Protein AF-A0A1J3FVR4-F1 (afdb_monomer_lite)

Sequence (76 aa):
ESRISIVILSKEYASSSWCLDELVEILKCKETIGQIVMTIFYEVDPSDVRKQTGDFGIAFNKTCARKTLTDEESQK

Structure (mmCIF, N/CA/C/O backbone):
data_AF-A0A1J3FVR4-F1
#
_entry.id   AF-A0A1J3FVR4-F1
#
loop_
_atom_site.group_PDB
_atom_site.id
_atom_site.type_symbol
_atom_site.label_atom_id
_atom_site.label_alt_id
_atom_site.label_comp_id
_atom_site.label_asym_id
_atom_site.label_entity_id
_atom_site.label_seq_id
_atom_site.pdbx_PDB_ins_code
_atom_site.Cartn_x
_atom_site.Cartn_y
_atom_site.Cartn_z
_atom_site.occupancy
_atom_site.B_iso_or_equiv
_atom_site.auth_seq_id
_atom_site.auth_comp_id
_atom_site.auth_asym_id
_atom_site.auth_atom_id
_atom_site.pdbx_PDB_model_num
ATOM 1 N N . GLU A 1 1 ? -6.646 7.611 19.263 1.00 70.81 1 GLU A N 1
ATOM 2 C CA . GLU A 1 1 ? -7.333 6.505 18.573 1.00 70.81 1 GLU A CA 1
ATOM 3 C C . GLU A 1 1 ? -8.219 7.040 17.465 1.00 70.81 1 GLU A C 1
ATOM 5 O O . GLU A 1 1 ? -9.075 7.884 17.723 1.00 70.81 1 GLU A O 1
ATOM 10 N N . SER A 1 2 ? -7.967 6.589 16.237 1.00 86.81 2 SER A N 1
ATOM 11 C CA . SER A 1 2 ? -8.708 6.989 15.038 1.00 86.81 2 SER A CA 1
ATOM 12 C C . SER A 1 2 ? -9.712 5.903 14.668 1.00 86.81 2 SER A C 1
ATOM 14 O O . SER A 1 2 ? -9.419 4.718 14.749 1.00 86.81 2 SER A O 1
ATOM 16 N N . ARG A 1 3 ? -10.910 6.289 14.222 1.00 93.56 3 ARG A N 1
ATOM 17 C CA . ARG A 1 3 ? -11.933 5.319 13.777 1.00 93.56 3 ARG A CA 1
ATOM 18 C C . ARG A 1 3 ? -11.705 4.830 12.345 1.00 93.56 3 ARG A C 1
ATOM 20 O O . ARG A 1 3 ? -12.167 3.751 11.980 1.00 93.56 3 ARG A O 1
ATOM 27 N N . ILE A 1 4 ? -11.031 5.646 11.535 1.00 96.62 4 ILE A N 1
ATOM 28 C CA . ILE A 1 4 ? -10.752 5.406 10.119 1.00 96.62 4 ILE A CA 1
ATOM 29 C C . ILE A 1 4 ? -9.312 5.849 9.841 1.00 96.62 4 ILE A C 1
ATOM 31 O O . ILE A 1 4 ? -8.935 6.949 10.239 1.00 96.62 4 ILE A O 1
ATOM 35 N N . SER A 1 5 ? -8.538 5.017 9.144 1.00 97.25 5 SER A N 1
ATOM 36 C CA . SER A 1 5 ? -7.249 5.390 8.547 1.00 97.25 5 SER A CA 1
ATOM 37 C C . SER A 1 5 ? -7.333 5.354 7.030 1.00 97.25 5 SER A C 1
ATOM 39 O O . SER A 1 5 ? -7.817 4.380 6.453 1.00 97.25 5 SER A O 1
ATOM 41 N N . ILE A 1 6 ? -6.810 6.397 6.391 1.00 97.75 6 ILE A N 1
ATOM 42 C CA . ILE A 1 6 ? -6.617 6.450 4.942 1.00 97.75 6 ILE A CA 1
ATOM 43 C C . ILE A 1 6 ? -5.116 6.358 4.683 1.00 97.75 6 ILE A C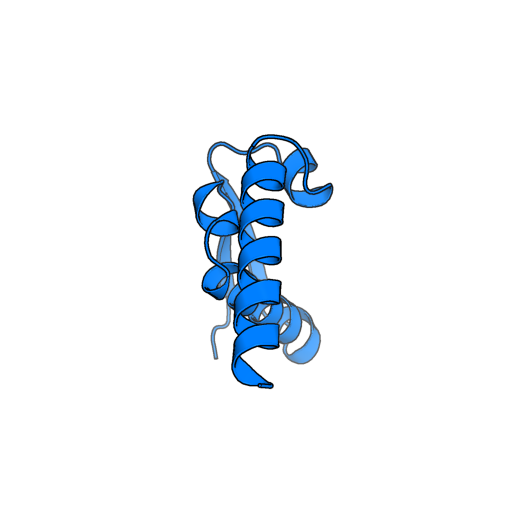 1
ATOM 45 O O . ILE A 1 6 ? -4.365 7.248 5.070 1.00 97.75 6 ILE A O 1
ATOM 49 N N . VAL A 1 7 ? -4.683 5.273 4.047 1.00 98.00 7 VAL A N 1
ATOM 50 C CA . VAL A 1 7 ? -3.276 5.013 3.731 1.00 98.00 7 VAL A CA 1
ATOM 51 C C . VAL A 1 7 ? -3.049 5.291 2.253 1.00 98.00 7 VAL A C 1
ATOM 53 O O . VAL A 1 7 ? -3.621 4.614 1.400 1.00 98.00 7 VAL A O 1
ATOM 56 N N . ILE A 1 8 ? -2.209 6.277 1.946 1.00 98.31 8 ILE A N 1
ATOM 57 C CA . ILE A 1 8 ? -1.818 6.603 0.572 1.00 98.31 8 ILE A CA 1
ATOM 58 C C . ILE A 1 8 ? -0.493 5.904 0.287 1.00 98.31 8 ILE A C 1
ATOM 60 O O . ILE A 1 8 ? 0.568 6.346 0.719 1.00 98.31 8 ILE A O 1
ATOM 64 N N . LEU A 1 9 ? -0.571 4.781 -0.415 1.00 98.44 9 LEU A N 1
ATOM 65 C CA . LEU A 1 9 ? 0.581 3.988 -0.809 1.00 98.44 9 LEU A CA 1
ATOM 66 C C . LEU A 1 9 ? 1.162 4.575 -2.093 1.00 98.44 9 LEU A C 1
ATOM 68 O O . LEU A 1 9 ? 0.490 4.609 -3.122 1.00 98.44 9 LEU A O 1
ATOM 72 N N . SER A 1 10 ? 2.411 5.023 -2.011 1.00 98.38 10 SER A N 1
ATOM 73 C CA . SER A 1 10 ? 3.208 5.530 -3.128 1.00 98.38 10 SER A CA 1
ATOM 74 C C . SER A 1 10 ? 4.656 5.051 -3.000 1.00 98.38 10 SER A C 1
ATOM 76 O O . SER A 1 10 ? 5.043 4.416 -2.011 1.00 98.38 10 SER A O 1
ATOM 78 N N . LYS A 1 11 ? 5.491 5.385 -3.982 1.00 97.94 11 LYS A N 1
ATOM 79 C CA . LYS A 1 11 ? 6.937 5.144 -3.921 1.00 97.94 11 LYS A CA 1
ATOM 80 C C . LYS A 1 11 ? 7.603 5.849 -2.727 1.00 97.94 11 LYS A C 1
ATOM 82 O O . LYS A 1 11 ? 8.493 5.288 -2.085 1.00 97.94 11 LYS A O 1
ATOM 87 N N . GLU A 1 12 ? 7.164 7.060 -2.399 1.00 97.94 12 GLU A N 1
ATOM 88 C CA . GLU A 1 12 ? 7.658 7.856 -1.270 1.00 97.94 12 GLU A CA 1
ATOM 89 C C . GLU A 1 12 ? 7.260 7.223 0.062 1.00 97.94 12 GLU A C 1
ATOM 91 O O . GLU A 1 12 ? 8.071 7.199 0.987 1.00 97.94 12 GLU A O 1
ATOM 96 N N . TYR A 1 13 ? 6.064 6.627 0.136 1.00 98.19 13 TYR A N 1
ATOM 97 C CA . TYR A 1 13 ? 5.633 5.869 1.310 1.00 98.19 13 TYR A CA 1
ATOM 98 C C . TYR A 1 13 ? 6.607 4.721 1.614 1.00 98.19 13 TYR A C 1
ATOM 100 O O . TYR A 1 13 ? 7.100 4.598 2.733 1.00 98.19 13 TYR A O 1
ATOM 108 N N . ALA A 1 14 ? 6.971 3.929 0.597 1.00 97.69 14 ALA A N 1
ATOM 109 C CA . ALA A 1 14 ? 7.962 2.854 0.725 1.00 97.69 14 ALA A CA 1
ATOM 110 C C . ALA A 1 14 ? 9.391 3.351 1.020 1.00 97.69 14 ALA A C 1
ATOM 112 O O . ALA A 1 14 ? 10.247 2.582 1.464 1.00 97.69 14 ALA A O 1
ATOM 113 N N . SER A 1 15 ? 9.669 4.633 0.774 1.00 97.12 15 SER A N 1
ATOM 114 C CA . SER A 1 15 ? 10.985 5.248 0.987 1.00 97.12 15 SER A CA 1
ATOM 115 C C . SER A 1 15 ? 11.216 5.725 2.430 1.00 97.12 15 SER A C 1
ATOM 117 O O . SER A 1 15 ? 12.327 6.155 2.757 1.00 97.12 15 SER A O 1
ATOM 119 N N . SER A 1 16 ? 10.189 5.651 3.283 1.00 96.56 16 SER A N 1
ATOM 120 C CA . SER A 1 16 ? 10.197 6.105 4.675 1.00 96.56 16 SER A CA 1
ATOM 121 C C . SER A 1 16 ? 9.975 4.930 5.626 1.00 96.56 16 SER A C 1
ATOM 123 O O . SER A 1 16 ? 8.899 4.336 5.654 1.00 96.56 16 SER A O 1
ATOM 125 N N . SER A 1 17 ? 10.979 4.607 6.448 1.00 95.19 17 SER A N 1
ATOM 126 C CA . SER A 1 17 ? 10.845 3.572 7.484 1.00 95.19 17 SER A CA 1
ATOM 127 C C . SER A 1 17 ? 9.735 3.912 8.474 1.00 95.19 17 SER A C 1
ATOM 129 O O . SER A 1 17 ? 8.978 3.031 8.861 1.00 95.19 17 SER A O 1
ATOM 131 N N . TRP A 1 18 ? 9.586 5.196 8.806 1.00 96.12 18 TRP A N 1
ATOM 132 C CA . TRP A 1 18 ? 8.533 5.675 9.693 1.00 96.12 18 TRP A CA 1
ATOM 133 C C . TRP A 1 18 ? 7.135 5.391 9.140 1.00 96.12 18 TRP A C 1
ATOM 135 O O . TRP A 1 18 ? 6.278 4.902 9.867 1.00 96.12 18 TRP A O 1
ATOM 145 N N . CYS A 1 19 ? 6.904 5.639 7.845 1.00 97.38 19 CYS A N 1
ATOM 146 C CA . CYS A 1 19 ? 5.613 5.341 7.220 1.00 97.38 19 CYS A CA 1
ATOM 147 C C . CYS A 1 19 ? 5.314 3.836 7.239 1.00 97.38 19 CYS A C 1
ATOM 149 O O . CYS A 1 19 ? 4.178 3.437 7.472 1.00 97.38 19 CYS A O 1
ATOM 151 N N . LEU A 1 20 ? 6.328 2.991 7.036 1.00 96.50 20 LEU A N 1
ATOM 15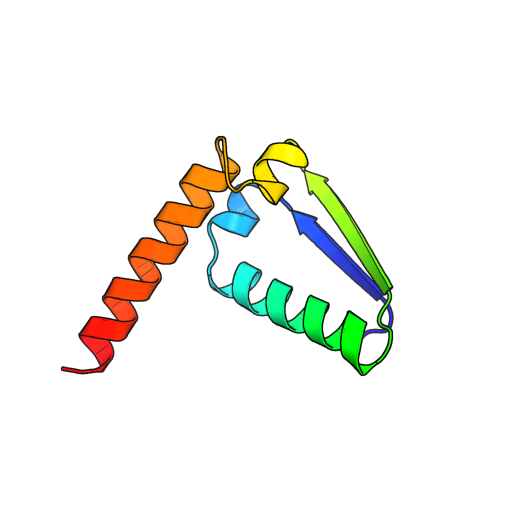2 C CA . LEU A 1 20 ? 6.173 1.537 7.118 1.00 96.50 20 LEU A CA 1
ATOM 153 C C . LEU A 1 20 ? 5.887 1.065 8.552 1.00 96.50 20 LEU A C 1
ATOM 155 O O . LEU A 1 20 ? 5.046 0.189 8.743 1.00 96.50 20 LEU A O 1
ATOM 159 N N . ASP A 1 21 ? 6.534 1.662 9.553 1.00 96.56 21 ASP A N 1
ATOM 160 C CA . ASP A 1 21 ? 6.269 1.375 10.966 1.00 96.56 21 ASP A CA 1
ATOM 161 C C . ASP A 1 21 ? 4.842 1.826 11.359 1.00 96.56 21 ASP A C 1
ATOM 163 O O . ASP A 1 21 ? 4.119 1.097 12.041 1.00 96.56 21 ASP A O 1
ATOM 167 N N . GLU A 1 22 ? 4.379 2.973 10.850 1.00 96.06 22 GLU A N 1
ATOM 168 C CA . GLU A 1 22 ? 2.998 3.442 11.018 1.00 96.06 22 GLU A CA 1
ATOM 169 C C . GLU A 1 22 ? 1.983 2.510 10.337 1.00 96.06 22 GLU A C 1
ATOM 171 O O . GLU A 1 22 ? 0.933 2.218 10.910 1.00 96.06 22 GLU A O 1
ATOM 176 N N . LEU A 1 23 ? 2.296 1.976 9.148 1.00 96.69 23 LEU A N 1
ATOM 177 C CA . LEU A 1 23 ? 1.448 0.991 8.469 1.00 96.69 23 LEU A CA 1
ATOM 178 C C . LEU A 1 23 ? 1.226 -0.252 9.332 1.00 96.69 23 LEU A C 1
ATOM 180 O O . LEU A 1 23 ? 0.105 -0.754 9.416 1.00 96.69 23 LEU A O 1
ATOM 184 N N . VAL A 1 24 ? 2.286 -0.740 9.981 1.00 96.75 24 VAL A N 1
ATOM 185 C CA . VAL A 1 24 ? 2.204 -1.878 10.903 1.00 96.75 24 VAL A CA 1
ATOM 186 C C . VAL A 1 24 ? 1.267 -1.555 12.064 1.00 96.75 24 VAL A C 1
ATOM 188 O O . VAL A 1 24 ? 0.433 -2.386 12.417 1.00 96.75 24 VAL A O 1
ATOM 191 N N . GLU A 1 25 ? 1.348 -0.350 12.626 1.00 96.69 25 GLU A N 1
ATOM 192 C CA . GLU A 1 25 ? 0.473 0.054 13.727 1.00 96.69 25 GLU A CA 1
ATOM 193 C C . GLU A 1 25 ? -0.995 0.189 13.296 1.00 96.69 25 GLU A C 1
ATOM 195 O O . GLU A 1 25 ? -1.887 -0.328 13.964 1.00 96.69 25 GLU A O 1
ATOM 200 N N . ILE A 1 26 ? -1.261 0.770 12.123 1.00 97.00 26 ILE A N 1
ATOM 201 C CA . ILE A 1 26 ? -2.616 0.853 11.554 1.00 97.00 26 ILE A CA 1
ATOM 202 C C . ILE A 1 26 ? -3.220 -0.546 11.363 1.00 97.00 26 ILE A C 1
ATOM 204 O O . ILE A 1 26 ? -4.402 -0.761 11.647 1.00 97.00 26 ILE A O 1
ATOM 208 N N . LEU A 1 27 ? -2.423 -1.505 10.882 1.00 96.31 27 LEU A N 1
ATOM 209 C CA . LEU A 1 27 ? -2.871 -2.885 10.701 1.00 96.31 27 LEU A CA 1
ATOM 210 C C . LEU A 1 27 ? -3.150 -3.576 12.039 1.00 96.31 27 LEU A C 1
ATOM 212 O O . LEU A 1 27 ? -4.152 -4.283 12.140 1.00 96.31 27 LEU A O 1
ATOM 216 N N . LYS A 1 28 ? -2.355 -3.310 13.082 1.00 96.81 28 LYS A N 1
ATOM 217 C CA . LYS A 1 28 ? -2.678 -3.781 14.436 1.00 96.81 28 LYS A CA 1
ATOM 218 C C . LYS A 1 28 ? -3.996 -3.197 14.924 1.00 96.81 28 LYS A C 1
ATOM 220 O O . LYS A 1 28 ? -4.837 -3.960 15.375 1.00 96.81 28 LYS A O 1
ATOM 225 N N . CYS A 1 29 ? -4.230 -1.890 14.794 1.00 95.69 29 CYS A N 1
ATOM 226 C CA . CYS A 1 29 ? -5.492 -1.281 15.232 1.00 95.69 29 CYS A CA 1
ATOM 227 C C . CYS A 1 29 ? -6.707 -1.825 14.464 1.00 95.69 29 CYS A C 1
ATOM 229 O O . CYS A 1 29 ? -7.787 -2.018 15.030 1.00 95.69 29 CYS A O 1
ATOM 231 N N . LYS A 1 30 ? -6.543 -2.139 13.175 1.00 96.00 30 LYS A N 1
ATOM 232 C CA . LYS A 1 30 ? -7.575 -2.839 12.400 1.00 96.00 30 LYS A CA 1
ATOM 233 C C . LYS A 1 30 ? -7.939 -4.185 13.033 1.00 96.00 30 LYS A C 1
ATOM 235 O O . LYS A 1 30 ? -9.121 -4.507 13.115 1.00 96.00 30 LYS A O 1
ATOM 240 N N . GLU A 1 31 ? -6.947 -4.956 13.469 1.00 96.81 31 GLU A N 1
ATOM 241 C CA . GLU A 1 31 ? -7.146 -6.280 14.069 1.00 96.81 31 GLU A CA 1
ATOM 242 C C . GLU A 1 31 ? -7.644 -6.215 15.520 1.00 96.81 31 GLU A C 1
ATOM 244 O O . GLU A 1 31 ? -8.518 -6.990 15.900 1.00 96.81 31 GLU A O 1
ATOM 249 N N . THR A 1 32 ? -7.120 -5.292 16.328 1.00 96.75 32 THR A N 1
ATOM 250 C CA . THR A 1 32 ? -7.374 -5.238 17.776 1.00 96.75 32 THR A CA 1
ATOM 251 C C . THR A 1 32 ? -8.661 -4.506 18.133 1.00 96.75 32 THR A C 1
ATOM 253 O O . THR A 1 32 ? -9.371 -4.931 19.043 1.00 96.75 32 THR A O 1
ATOM 256 N N . ILE A 1 33 ? -8.975 -3.413 17.430 1.00 95.94 33 ILE A N 1
ATOM 257 C CA . ILE A 1 33 ? -10.110 -2.532 17.753 1.00 95.94 33 ILE A CA 1
ATOM 258 C C . ILE A 1 33 ? -11.079 -2.334 16.580 1.00 95.94 33 ILE A C 1
ATOM 260 O O . ILE A 1 33 ? -12.016 -1.542 16.681 1.00 95.94 33 ILE A O 1
ATOM 264 N N . GLY A 1 34 ? -10.887 -3.052 15.468 1.00 95.38 34 GLY A N 1
ATOM 265 C CA . GLY A 1 34 ? -11.799 -3.013 14.321 1.00 95.38 34 GLY A CA 1
ATOM 266 C C . GLY A 1 34 ? -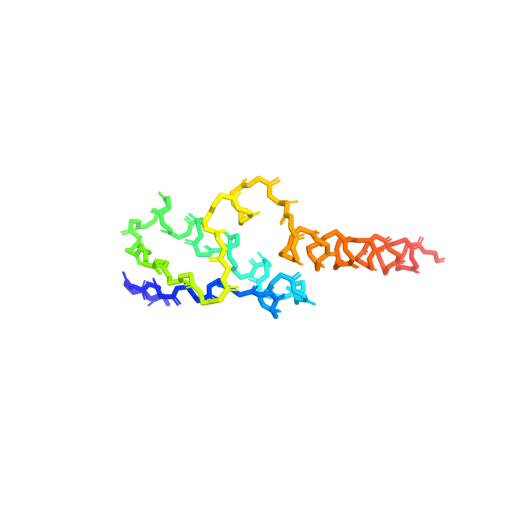11.750 -1.702 13.531 1.00 95.38 34 GLY A C 1
ATOM 267 O O . GLY A 1 34 ? -12.747 -1.316 12.918 1.00 95.38 34 GLY A O 1
ATOM 268 N N . GLN A 1 35 ? -10.616 -0.996 13.554 1.00 96.38 35 GLN A N 1
ATOM 269 C CA . GLN A 1 35 ? -10.438 0.247 12.805 1.00 96.38 35 GLN A CA 1
ATOM 270 C C . GLN A 1 35 ? -10.638 0.035 11.295 1.00 96.38 35 GLN A C 1
ATOM 272 O O . GLN A 1 35 ? -10.119 -0.914 10.703 1.00 96.38 35 GLN A O 1
ATOM 277 N N . ILE A 1 36 ? -11.366 0.947 10.643 1.00 97.56 36 ILE A N 1
ATOM 278 C CA . ILE A 1 36 ? -11.574 0.896 9.190 1.00 97.56 36 ILE A CA 1
ATOM 279 C C . ILE A 1 36 ? -10.319 1.424 8.493 1.00 97.56 36 ILE A C 1
ATOM 281 O O . ILE A 1 36 ? -9.871 2.535 8.772 1.00 97.56 36 ILE A O 1
ATOM 285 N N . VAL A 1 37 ? -9.771 0.652 7.555 1.00 97.62 37 VAL A N 1
ATOM 286 C CA . VAL A 1 37 ? -8.586 1.040 6.777 1.00 97.62 37 VAL A CA 1
ATOM 287 C C . VAL A 1 37 ? -8.947 1.111 5.301 1.00 97.62 37 VAL A C 1
ATOM 289 O O . VAL A 1 37 ? -9.382 0.119 4.717 1.00 97.62 37 VAL A O 1
ATOM 292 N N . MET A 1 38 ? -8.747 2.282 4.701 1.00 97.94 38 MET A N 1
ATOM 293 C CA . MET A 1 38 ? -8.910 2.520 3.269 1.00 97.94 38 MET A CA 1
ATOM 294 C C . MET A 1 38 ? -7.545 2.796 2.647 1.00 97.94 38 MET A C 1
ATOM 296 O O . MET A 1 38 ? -6.792 3.623 3.151 1.00 97.94 38 MET A O 1
ATOM 300 N N . THR A 1 39 ? -7.225 2.119 1.549 1.00 97.44 39 THR A N 1
ATOM 301 C CA . THR A 1 39 ? -5.945 2.277 0.848 1.00 97.44 39 THR A CA 1
ATOM 302 C C . THR A 1 39 ? -6.144 2.979 -0.487 1.00 97.44 39 THR A C 1
ATOM 304 O O . THR A 1 39 ? -6.985 2.559 -1.283 1.00 97.44 39 THR A O 1
ATOM 307 N N . ILE A 1 40 ? -5.340 4.003 -0.753 1.00 98.25 40 ILE A N 1
ATOM 308 C CA . ILE A 1 40 ? -5.232 4.673 -2.050 1.00 98.25 40 ILE A CA 1
ATOM 309 C C . ILE A 1 40 ? -3.878 4.293 -2.643 1.00 98.25 40 ILE A C 1
ATOM 311 O O . ILE A 1 40 ? -2.856 4.454 -1.984 1.00 98.25 40 ILE A O 1
ATOM 315 N N . PHE A 1 41 ? -3.870 3.798 -3.877 1.00 98.12 41 PHE A N 1
ATOM 316 C CA . PHE A 1 41 ? -2.647 3.499 -4.619 1.00 98.12 41 PHE A CA 1
ATOM 317 C C . PHE A 1 41 ? -2.332 4.692 -5.522 1.00 98.12 41 PHE A C 1
ATOM 319 O O . PHE A 1 41 ? -3.015 4.907 -6.523 1.00 98.12 41 PHE A O 1
ATOM 326 N N . TYR A 1 42 ? -1.357 5.509 -5.126 1.00 98.19 42 TYR A N 1
ATOM 327 C CA . TYR A 1 42 ? -0.969 6.715 -5.851 1.00 98.19 42 TYR A CA 1
ATOM 328 C C . TYR A 1 42 ? 0.250 6.427 -6.726 1.00 98.19 42 TYR A C 1
ATOM 330 O O . TYR A 1 42 ? 1.336 6.179 -6.206 1.00 98.19 42 TYR A O 1
ATOM 338 N N . GLU A 1 43 ? 0.045 6.439 -8.047 1.00 97.75 43 GLU A N 1
ATOM 339 C CA . GLU A 1 43 ? 1.090 6.201 -9.061 1.00 97.75 43 GLU A CA 1
ATOM 340 C C . GLU A 1 43 ? 1.877 4.887 -8.863 1.00 97.75 43 GLU A C 1
ATOM 342 O O . GLU A 1 43 ? 3.020 4.752 -9.292 1.00 97.75 43 GLU A O 1
ATOM 347 N N . VAL A 1 44 ? 1.255 3.891 -8.227 1.00 97.81 44 VAL A N 1
ATOM 348 C CA . VAL A 1 44 ? 1.822 2.554 -8.014 1.00 97.81 44 VAL A CA 1
ATOM 349 C C . VAL A 1 44 ? 0.798 1.486 -8.366 1.00 97.81 44 VAL A C 1
ATOM 351 O O . VAL A 1 44 ? -0.400 1.654 -8.126 1.00 97.81 44 VAL A O 1
ATOM 354 N N . ASP A 1 45 ? 1.268 0.366 -8.909 1.00 97.94 45 ASP A N 1
ATOM 355 C CA . ASP A 1 45 ? 0.410 -0.790 -9.138 1.00 97.94 45 ASP A CA 1
ATOM 356 C C . ASP A 1 45 ? 0.152 -1.522 -7.801 1.00 97.94 45 ASP A C 1
ATOM 358 O O . ASP A 1 45 ? 1.098 -1.815 -7.059 1.00 97.94 45 ASP A O 1
ATOM 362 N N . PRO A 1 46 ? -1.105 -1.861 -7.457 1.00 97.88 46 PRO A N 1
ATOM 363 C CA . PRO A 1 46 ? -1.406 -2.612 -6.238 1.00 97.88 46 PRO A CA 1
ATOM 364 C C . PRO A 1 46 ? -0.664 -3.953 -6.131 1.00 97.88 46 PRO A C 1
ATOM 366 O O . PRO A 1 46 ? -0.361 -4.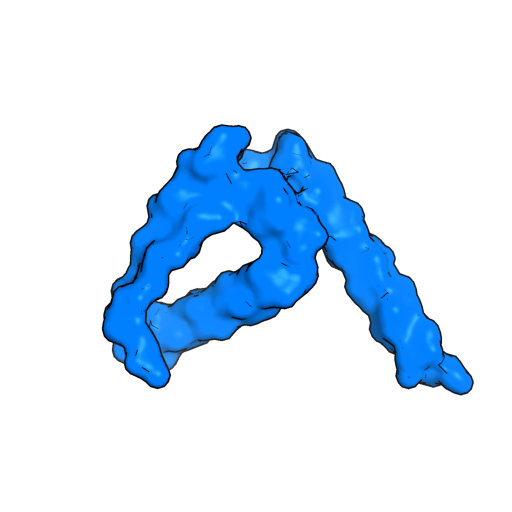414 -5.027 1.00 97.88 46 PRO A O 1
ATOM 369 N N . SER A 1 47 ? -0.369 -4.604 -7.259 1.00 98.25 47 SER A N 1
ATOM 370 C CA . SER A 1 47 ? 0.403 -5.845 -7.296 1.00 98.25 47 SER A CA 1
ATOM 371 C C . SER A 1 47 ? 1.872 -5.625 -6.943 1.00 98.25 47 SER A C 1
ATOM 373 O O . SER A 1 47 ? 2.425 -6.461 -6.227 1.00 98.25 47 SER A O 1
ATOM 375 N N . ASP A 1 48 ? 2.458 -4.490 -7.333 1.00 98.19 48 ASP A N 1
ATOM 376 C CA . ASP A 1 48 ? 3.818 -4.099 -6.955 1.00 98.19 48 ASP A CA 1
ATOM 377 C C . ASP A 1 48 ? 3.926 -3.793 -5.465 1.00 98.19 48 ASP A C 1
ATOM 379 O O . ASP A 1 48 ? 4.863 -4.246 -4.809 1.00 98.19 48 ASP A O 1
ATOM 383 N N . VAL A 1 49 ? 2.922 -3.125 -4.889 1.00 97.69 49 VAL A N 1
ATOM 384 C CA . VAL A 1 49 ? 2.838 -2.950 -3.431 1.00 97.69 49 VAL A CA 1
ATOM 385 C C . VAL A 1 49 ? 2.745 -4.309 -2.736 1.00 97.69 49 VAL A C 1
ATOM 387 O O . VAL A 1 49 ? 3.505 -4.587 -1.808 1.00 97.69 49 VAL A O 1
ATOM 390 N N . ARG A 1 50 ? 1.825 -5.179 -3.180 1.00 97.31 50 ARG A N 1
ATOM 391 C CA . ARG A 1 50 ? 1.557 -6.474 -2.531 1.00 97.31 50 ARG A CA 1
ATOM 392 C C . ARG A 1 50 ? 2.736 -7.442 -2.618 1.00 97.31 50 ARG A C 1
ATOM 394 O O . ARG A 1 50 ? 2.924 -8.221 -1.687 1.00 97.31 50 ARG A O 1
ATOM 401 N N . LYS A 1 51 ? 3.474 -7.437 -3.728 1.00 98.06 51 LYS A N 1
ATOM 402 C CA . LYS A 1 51 ? 4.610 -8.339 -3.979 1.00 98.06 51 LYS A CA 1
ATOM 403 C C . LYS A 1 51 ? 5.966 -7.697 -3.682 1.00 98.06 51 LYS A C 1
ATOM 405 O O . LYS A 1 51 ? 6.979 -8.370 -3.833 1.00 98.06 51 LYS A O 1
ATOM 410 N N . GLN A 1 52 ? 5.979 -6.421 -3.291 1.00 97.69 52 GLN A N 1
ATOM 411 C CA . GLN A 1 52 ? 7.189 -5.619 -3.111 1.00 97.69 52 GLN A CA 1
ATOM 412 C C . GLN A 1 52 ? 8.077 -5.652 -4.370 1.00 97.69 52 GLN A C 1
ATOM 414 O O . GLN A 1 52 ? 9.286 -5.866 -4.301 1.00 97.69 52 GLN A O 1
ATOM 419 N N . THR A 1 53 ? 7.458 -5.443 -5.534 1.00 98.31 53 THR A N 1
ATOM 420 C CA . THR A 1 53 ? 8.113 -5.404 -6.853 1.00 98.31 53 THR A CA 1
ATOM 421 C C . THR A 1 53 ? 8.037 -4.010 -7.479 1.00 98.31 53 THR A C 1
ATOM 423 O O . THR A 1 53 ? 7.518 -3.071 -6.871 1.00 98.31 53 THR A O 1
ATOM 426 N N . GLY A 1 54 ? 8.633 -3.847 -8.665 1.00 97.25 54 GLY A N 1
ATOM 427 C CA . GLY A 1 54 ? 8.664 -2.570 -9.377 1.00 97.25 54 GLY A CA 1
ATOM 428 C C . GLY A 1 54 ? 9.381 -1.462 -8.600 1.00 97.25 54 GLY A C 1
ATOM 429 O O . GLY A 1 54 ? 10.209 -1.712 -7.718 1.00 97.25 54 GLY A O 1
ATOM 430 N N . ASP A 1 55 ? 9.036 -0.218 -8.915 1.00 97.19 55 ASP A N 1
ATOM 431 C CA . ASP A 1 55 ? 9.609 0.974 -8.282 1.00 97.19 55 ASP A CA 1
ATOM 432 C C . ASP A 1 55 ? 9.320 1.049 -6.777 1.00 97.19 55 ASP A C 1
ATOM 434 O O . ASP A 1 55 ? 10.167 1.503 -6.000 1.00 97.19 55 ASP A O 1
ATOM 438 N N . PHE A 1 56 ? 8.148 0.561 -6.357 1.00 98.31 56 PHE A N 1
ATOM 439 C CA . PHE A 1 56 ? 7.780 0.461 -4.947 1.00 98.31 56 PHE A CA 1
ATOM 440 C C . PHE A 1 56 ? 8.705 -0.513 -4.208 1.00 98.31 56 PHE A C 1
ATOM 442 O O . PHE A 1 56 ? 9.254 -0.174 -3.161 1.00 98.31 56 PHE A O 1
ATOM 449 N N . GLY A 1 57 ? 8.932 -1.701 -4.775 1.00 98.00 57 GLY A N 1
ATOM 450 C CA . GLY A 1 57 ? 9.830 -2.715 -4.226 1.00 98.00 57 GLY A CA 1
ATOM 451 C C . GLY A 1 57 ? 11.279 -2.249 -4.116 1.00 98.00 57 GLY A C 1
ATOM 452 O O . GLY A 1 57 ? 11.933 -2.485 -3.102 1.00 98.00 57 GLY A O 1
ATOM 453 N N . ILE A 1 58 ? 11.778 -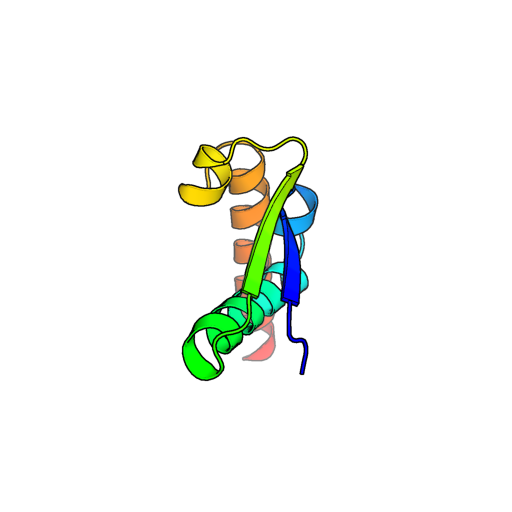1.526 -5.125 1.00 98.12 58 ILE A N 1
ATOM 454 C CA . ILE A 1 58 ? 13.124 -0.932 -5.093 1.00 98.12 58 ILE A CA 1
ATOM 455 C C . ILE A 1 58 ? 13.247 0.059 -3.927 1.00 98.12 58 ILE A C 1
ATOM 457 O O . ILE A 1 58 ? 14.217 -0.000 -3.165 1.00 98.12 58 ILE A O 1
ATOM 461 N N . ALA A 1 59 ? 12.264 0.952 -3.764 1.00 97.88 59 ALA A N 1
ATOM 462 C CA . ALA A 1 59 ? 12.224 1.900 -2.654 1.00 97.88 59 ALA A CA 1
ATOM 463 C C . ALA A 1 59 ? 12.158 1.183 -1.296 1.00 97.88 59 ALA A C 1
ATOM 465 O O . ALA A 1 59 ? 12.969 1.472 -0.414 1.00 97.88 59 ALA A O 1
ATOM 466 N N . PHE A 1 60 ? 11.264 0.201 -1.166 1.00 97.56 60 PHE A N 1
ATOM 467 C CA . PHE A 1 60 ? 11.085 -0.607 0.038 1.00 97.56 60 PHE A CA 1
ATOM 468 C C . PHE A 1 60 ? 12.390 -1.299 0.457 1.00 97.56 60 PHE A C 1
ATOM 470 O O . PHE A 1 60 ? 12.876 -1.094 1.569 1.00 97.56 60 PHE A O 1
ATOM 477 N N . ASN A 1 61 ? 13.027 -2.033 -0.459 1.00 97.12 61 ASN A N 1
ATOM 478 C CA . ASN A 1 61 ? 14.271 -2.756 -0.183 1.00 97.12 61 ASN A CA 1
ATOM 479 C C . ASN A 1 61 ? 15.409 -1.812 0.230 1.00 97.12 61 ASN A C 1
ATOM 481 O O . ASN A 1 61 ? 16.155 -2.106 1.166 1.00 97.12 61 ASN A O 1
ATOM 485 N N . LYS A 1 62 ? 15.525 -0.643 -0.416 1.00 96.69 62 LYS A N 1
ATOM 486 C CA . LYS A 1 62 ? 16.517 0.379 -0.047 1.00 96.69 62 LYS A CA 1
ATOM 487 C C . LYS A 1 62 ? 16.266 0.958 1.349 1.00 96.69 62 LYS A C 1
ATOM 489 O O . LYS A 1 62 ? 17.214 1.336 2.040 1.00 96.69 62 LYS A O 1
ATOM 494 N N . THR A 1 63 ? 15.007 1.102 1.749 1.00 96.00 63 THR A N 1
ATOM 495 C CA . THR A 1 63 ? 14.633 1.555 3.095 1.00 96.00 63 THR A CA 1
ATOM 496 C C . THR A 1 63 ? 14.990 0.502 4.142 1.00 96.00 63 THR A C 1
ATOM 498 O O . THR A 1 63 ? 15.637 0.838 5.133 1.00 96.00 63 THR A O 1
ATOM 501 N N . CYS A 1 64 ? 14.675 -0.772 3.893 1.00 92.50 64 CYS A N 1
ATOM 502 C CA . CYS A 1 64 ? 15.007 -1.874 4.800 1.00 92.50 64 CYS A CA 1
ATOM 503 C C . CYS A 1 64 ? 16.520 -2.063 4.976 1.00 92.50 64 CYS A C 1
ATOM 505 O O . CYS A 1 64 ? 16.984 -2.191 6.104 1.00 92.50 64 CYS A O 1
ATOM 507 N N . ALA A 1 65 ? 17.296 -1.992 3.890 1.00 91.38 65 ALA A N 1
ATOM 508 C CA . ALA A 1 65 ? 18.755 -2.112 3.947 1.00 91.38 65 ALA A CA 1
ATOM 509 C C . ALA A 1 65 ? 19.433 -0.970 4.729 1.00 91.38 65 ALA A C 1
ATOM 511 O O . ALA A 1 65 ? 20.511 -1.149 5.285 1.00 91.38 65 ALA A O 1
ATOM 512 N N . ARG A 1 66 ? 18.817 0.221 4.784 1.00 76.69 66 ARG A N 1
ATOM 513 C CA . ARG A 1 66 ? 19.305 1.316 5.637 1.00 76.69 66 ARG A CA 1
ATOM 514 C C . ARG A 1 66 ? 19.005 1.070 7.114 1.00 76.69 66 ARG A C 1
ATOM 516 O O . ARG A 1 66 ? 19.851 1.387 7.940 1.00 76.69 66 ARG A O 1
ATOM 523 N N . LYS A 1 67 ? 17.843 0.489 7.434 1.00 66.06 67 LYS A N 1
ATOM 524 C CA . LYS A 1 67 ? 17.451 0.181 8.820 1.00 66.06 67 LYS A CA 1
ATOM 525 C C . LYS A 1 67 ? 18.383 -0.864 9.449 1.00 66.06 67 LYS A C 1
ATOM 527 O O . LYS A 1 67 ? 18.813 -0.685 10.580 1.00 66.06 67 LYS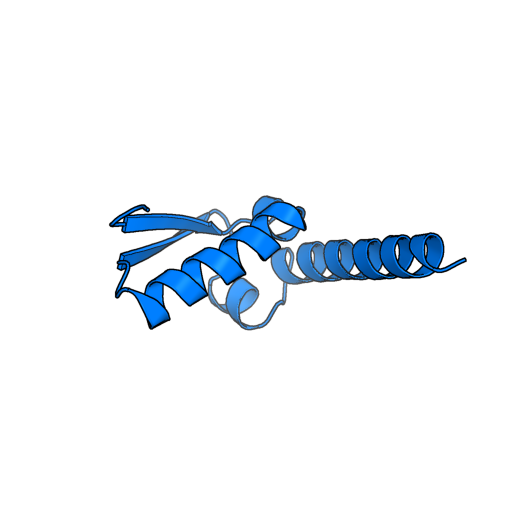 A O 1
ATOM 532 N N . THR A 1 68 ? 18.796 -1.878 8.684 1.00 65.75 68 THR A N 1
ATOM 533 C CA . THR A 1 68 ? 19.748 -2.894 9.170 1.00 65.75 68 THR A CA 1
ATOM 534 C C . THR A 1 68 ? 21.110 -2.307 9.549 1.00 65.75 68 THR A C 1
ATOM 536 O O . THR A 1 68 ? 21.701 -2.749 10.524 1.00 65.75 68 THR A O 1
ATOM 539 N N . LEU A 1 69 ? 21.588 -1.276 8.843 1.00 59.88 69 LEU A N 1
ATOM 540 C CA . LEU A 1 69 ? 22.870 -0.632 9.160 1.00 59.88 69 LEU A CA 1
ATOM 541 C C . LEU A 1 69 ? 22.797 0.202 10.447 1.00 59.88 69 LEU A C 1
ATOM 543 O O . LEU A 1 69 ? 23.714 0.163 11.260 1.00 59.88 69 LEU A O 1
ATOM 547 N N . THR A 1 70 ? 21.695 0.923 10.663 1.00 58.91 70 THR A N 1
ATOM 548 C CA . THR A 1 70 ? 21.511 1.736 11.876 1.00 58.91 70 THR A CA 1
ATOM 549 C C . THR A 1 70 ? 21.288 0.894 13.132 1.00 58.91 70 THR A C 1
ATOM 551 O O . THR A 1 70 ? 21.693 1.305 14.220 1.00 58.91 70 THR A O 1
ATOM 554 N N . ASP A 1 71 ? 20.684 -0.290 12.996 1.00 56.00 71 ASP A N 1
ATOM 555 C CA . ASP A 1 71 ? 20.484 -1.220 14.114 1.00 56.00 71 ASP A CA 1
ATOM 556 C C . ASP A 1 71 ? 21.796 -1.937 14.498 1.00 56.00 71 ASP A C 1
ATOM 558 O O . ASP A 1 71 ? 22.051 -2.152 15.683 1.00 56.00 71 ASP A O 1
ATOM 562 N N . GLU A 1 72 ? 22.668 -2.237 13.525 1.00 56.41 72 GLU A N 1
ATOM 563 C CA . GLU A 1 72 ? 24.009 -2.798 13.767 1.00 56.41 72 GLU A CA 1
ATOM 564 C C . GLU A 1 72 ? 24.989 -1.772 14.369 1.00 56.41 72 GLU A C 1
ATOM 566 O O . GLU A 1 72 ? 25.776 -2.116 15.251 1.00 56.41 72 GLU A O 1
ATOM 571 N N . GLU A 1 73 ? 24.932 -0.502 13.951 1.00 55.66 73 GLU A N 1
ATOM 572 C CA . GLU A 1 73 ? 25.750 0.575 14.535 1.00 55.66 73 GLU A CA 1
ATOM 573 C C . GLU A 1 73 ? 25.331 0.932 15.969 1.00 55.66 73 GLU A C 1
ATOM 575 O O . GLU A 1 73 ? 26.171 1.329 16.771 1.00 55.66 73 GLU A O 1
ATOM 580 N N . SER A 1 74 ? 24.056 0.743 16.324 1.00 52.38 74 SER A N 1
ATOM 581 C CA . SER A 1 74 ? 23.536 1.038 17.670 1.00 52.38 74 SER A CA 1
ATOM 582 C C . SER A 1 74 ? 23.828 -0.059 18.709 1.00 52.38 74 SER A C 1
ATOM 584 O O . SER A 1 74 ? 23.516 0.116 19.886 1.00 52.38 74 SER A O 1
ATOM 586 N N . GLN A 1 75 ? 24.406 -1.194 18.294 1.00 48.88 75 GLN A N 1
ATOM 587 C CA . GLN A 1 75 ? 24.794 -2.315 19.167 1.00 48.88 75 GLN A CA 1
ATOM 588 C C . GLN A 1 75 ? 26.316 -2.453 19.354 1.00 48.88 75 GLN A C 1
ATOM 590 O O . GLN A 1 75 ? 26.768 -3.429 19.961 1.00 48.88 75 GLN A O 1
ATOM 595 N N . LYS A 1 76 ? 27.106 -1.496 18.854 1.00 45.03 76 LYS A N 1
ATOM 596 C CA . LYS A 1 76 ? 28.566 -1.462 18.992 1.00 45.03 76 LYS A CA 1
ATOM 597 C C . LYS A 1 76 ? 29.011 -0.389 19.980 1.00 45.03 76 LYS A C 1
ATOM 599 O O . LYS A 1 76 ? 29.986 -0.666 20.714 1.00 45.03 76 LYS A O 1
#

Radius of gyration: 13.93 Å; chains: 1; bounding box: 40×16×28 Å

InterPro domains:
  IPR000157 Toll/interleukin-1 receptor homology (TIR) domain [PF01582] (1-68)
  IPR000157 Toll/interleukin-1 receptor homology (TIR) domain [PS50104] (1-76)
  IPR035897 Toll/interleukin-1 receptor homology (TIR) domain superfamily [G3DSA:3.40.50.10140] (1-76)
  IPR035897 Toll/interleukin-1 receptor homology (TIR) domain superfamily [SSF52200] (1-68)

pLDDT: mean 90.97, std 14.22, range [45.03, 98.44]

Organism: Noccaea caerulescens (NCBI:txid107243)

Foldseek 3Di:
DDQEEEAEDDLVCLLDPVSVVVVVVQVVCCVPVVRHYHYHDDPDDPVCVVVLDDSSVVSNVVNVVVVVVVVVVVVD

Secondary structure (DSSP, 8-state):
--SEEEEEE-HHHHT-HHHHHHHHHHHHHHHHH--EEEEEE-SS-HHHHHHT-HHHHHHHHHHHHHHHHHHHHTT-